Protein AF-D9QIA4-F1 (afdb_monomer_lite)

Structure (mmCIF, N/CA/C/O backbone):
data_AF-D9QIA4-F1
#
_entry.id   AF-D9QIA4-F1
#
loop_
_atom_site.group_PDB
_atom_site.id
_atom_site.type_symbol
_atom_site.label_atom_id
_atom_site.label_alt_id
_atom_site.label_comp_id
_atom_site.label_asym_id
_atom_site.label_entity_id
_atom_site.label_seq_id
_atom_site.pdbx_PDB_ins_code
_atom_site.Cartn_x
_atom_site.Cartn_y
_atom_site.Cartn_z
_atom_site.occupancy
_atom_site.B_iso_or_equiv
_atom_site.auth_seq_id
_atom_site.auth_comp_id
_atom_site.auth_asym_id
_atom_site.auth_atom_id
_atom_site.pdbx_PDB_model_num
ATOM 1 N N . MET A 1 1 ? -8.760 -10.800 -34.277 1.00 39.00 1 MET A N 1
ATOM 2 C CA . MET A 1 1 ? -7.713 -11.006 -33.256 1.00 39.00 1 MET A CA 1
ATOM 3 C C . MET A 1 1 ? -8.148 -10.239 -32.026 1.00 39.00 1 MET A C 1
ATOM 5 O O . MET A 1 1 ? -8.067 -9.021 -32.019 1.00 39.00 1 MET A O 1
ATOM 9 N N . THR A 1 2 ? -8.770 -10.916 -31.068 1.00 40.28 2 THR A N 1
ATOM 10 C CA . THR A 1 2 ? -9.233 -10.302 -29.821 1.00 40.28 2 THR A CA 1
ATOM 11 C C . THR A 1 2 ? -8.022 -10.112 -28.917 1.00 40.28 2 THR A C 1
ATOM 13 O O . THR A 1 2 ? -7.547 -11.064 -28.305 1.00 40.28 2 THR A O 1
ATOM 16 N N . ASP A 1 3 ? -7.496 -8.889 -28.891 1.00 40.69 3 ASP A N 1
ATOM 17 C CA . ASP A 1 3 ? -6.511 -8.436 -27.912 1.00 40.69 3 ASP A CA 1
ATOM 18 C C . ASP A 1 3 ? -7.208 -8.437 -26.542 1.00 40.69 3 ASP A C 1
ATOM 20 O O . ASP A 1 3 ? -7.926 -7.505 -26.180 1.00 40.69 3 ASP A O 1
ATOM 24 N N . GLN A 1 4 ? -7.148 -9.567 -25.832 1.00 43.12 4 GLN A N 1
ATOM 25 C CA . GLN A 1 4 ? -7.616 -9.625 -24.453 1.00 43.12 4 GLN A CA 1
ATOM 26 C C . GLN A 1 4 ? -6.678 -8.721 -23.648 1.00 43.12 4 GLN A C 1
ATOM 28 O O . GLN A 1 4 ? -5.481 -9.022 -23.599 1.00 43.12 4 GLN A O 1
ATOM 33 N N . PRO A 1 5 ? -7.167 -7.642 -23.007 1.00 50.03 5 PRO A N 1
ATOM 34 C CA . PRO A 1 5 ? -6.310 -6.840 -22.157 1.00 50.03 5 PRO A CA 1
ATOM 35 C C . PRO A 1 5 ? -5.816 -7.765 -21.052 1.00 50.03 5 PRO A C 1
ATOM 37 O O . PRO A 1 5 ? -6.596 -8.242 -20.226 1.00 50.03 5 PRO A O 1
ATOM 40 N N . THR A 1 6 ? -4.521 -8.067 -21.066 1.00 51.16 6 THR A N 1
ATOM 41 C CA . THR A 1 6 ? -3.864 -8.775 -19.973 1.00 51.16 6 THR A CA 1
ATOM 42 C C . THR A 1 6 ? -4.061 -7.912 -18.736 1.00 51.16 6 THR A C 1
ATOM 44 O O . THR A 1 6 ? -3.428 -6.869 -18.567 1.00 51.16 6 THR A O 1
ATOM 47 N N . LEU A 1 7 ? -5.039 -8.285 -17.907 1.00 60.22 7 LEU A N 1
ATOM 48 C CA . LEU A 1 7 ? -5.359 -7.567 -16.684 1.00 60.22 7 LEU A CA 1
ATOM 49 C C . LEU A 1 7 ? -4.132 -7.660 -15.784 1.00 60.22 7 LEU A C 1
ATOM 51 O O . LEU A 1 7 ? -3.888 -8.678 -15.140 1.00 60.22 7 LEU A O 1
ATOM 55 N N . LYS A 1 8 ? -3.326 -6.597 -15.788 1.00 71.69 8 LYS A N 1
ATOM 56 C CA . LYS A 1 8 ? -2.130 -6.498 -14.959 1.00 71.69 8 LYS A CA 1
ATOM 57 C C . LYS A 1 8 ? -2.551 -6.609 -13.498 1.00 71.69 8 LYS A C 1
ATOM 59 O O . LYS A 1 8 ? -3.191 -5.698 -12.969 1.00 71.69 8 LYS A O 1
ATOM 64 N N . LEU A 1 9 ? -2.216 -7.735 -12.871 1.00 81.62 9 LEU A N 1
ATOM 65 C CA . LEU A 1 9 ? -2.563 -8.018 -11.483 1.00 81.62 9 LEU A CA 1
ATOM 66 C C . LEU A 1 9 ? -1.845 -7.023 -10.569 1.00 81.62 9 LEU A C 1
ATOM 68 O O . LEU A 1 9 ? -0.625 -6.860 -10.637 1.00 81.62 9 LEU A O 1
ATOM 72 N N . ARG A 1 10 ? -2.617 -6.346 -9.721 1.00 85.44 10 ARG A N 1
ATOM 73 C CA . ARG A 1 10 ? -2.124 -5.359 -8.754 1.00 85.44 10 ARG A CA 1
ATOM 74 C C . ARG A 1 10 ? -2.316 -5.870 -7.325 1.00 85.44 10 ARG A C 1
ATOM 76 O O . ARG A 1 10 ? -3.215 -6.682 -7.101 1.00 85.44 10 ARG A O 1
ATOM 83 N N . PRO A 1 11 ? -1.538 -5.356 -6.357 1.00 87.94 11 PRO A N 1
ATOM 84 C CA . PRO A 1 11 ? -1.771 -5.614 -4.942 1.00 87.94 11 PRO A CA 1
ATOM 85 C C . PRO A 1 11 ? -3.190 -5.232 -4.523 1.00 87.94 11 PRO A C 1
ATOM 87 O O . PRO A 1 11 ? -3.730 -4.220 -4.980 1.00 87.94 11 PRO A O 1
ATOM 90 N N . LYS A 1 12 ? -3.767 -6.000 -3.594 1.00 90.69 12 LYS A N 1
ATOM 91 C CA . LYS A 1 12 ? -5.130 -5.779 -3.081 1.00 90.69 12 LYS A CA 1
ATOM 92 C C . LYS A 1 12 ? -5.326 -4.370 -2.513 1.00 90.69 12 LYS A C 1
ATOM 94 O O . LYS A 1 12 ? -6.390 -3.783 -2.699 1.00 90.69 12 LYS A O 1
ATOM 99 N N . LEU A 1 13 ? -4.269 -3.785 -1.936 1.00 9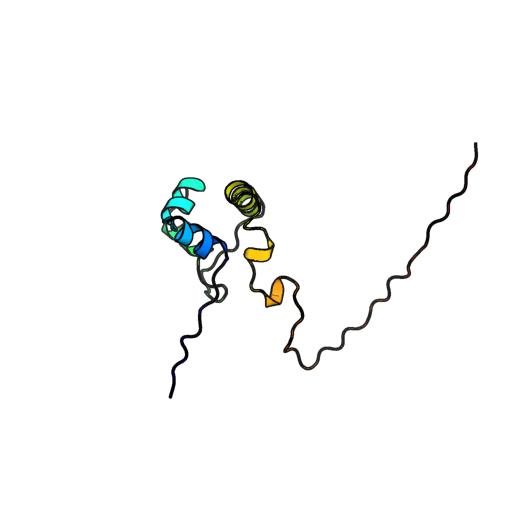3.38 13 LEU A N 1
ATOM 100 C CA . LEU A 1 13 ? -4.259 -2.403 -1.447 1.00 93.38 13 LEU A CA 1
ATOM 101 C C . LEU A 1 13 ? -4.660 -1.377 -2.507 1.00 93.38 13 LEU A C 1
ATOM 103 O O . LEU A 1 13 ? -5.386 -0.440 -2.194 1.00 93.38 13 LEU A O 1
ATOM 107 N N . HIS A 1 14 ? -4.259 -1.565 -3.766 1.00 92.69 14 HIS A N 1
ATOM 108 C CA . HIS A 1 14 ? -4.647 -0.648 -4.837 1.00 92.69 14 HIS A CA 1
ATOM 109 C C . HIS A 1 14 ? -6.172 -0.598 -5.008 1.00 92.69 14 HIS A C 1
ATOM 111 O O . HIS A 1 14 ? -6.744 0.480 -5.149 1.00 92.69 14 HIS A O 1
ATOM 117 N N . ARG A 1 15 ? -6.831 -1.761 -4.979 1.00 90.81 15 ARG A N 1
ATOM 118 C CA . ARG A 1 15 ? -8.291 -1.849 -5.083 1.00 90.81 15 ARG A CA 1
ATOM 119 C C . ARG A 1 15 ? -8.973 -1.319 -3.824 1.00 90.81 15 ARG A C 1
ATOM 121 O O . ARG A 1 15 ? -9.881 -0.511 -3.940 1.00 90.81 15 ARG A O 1
ATOM 128 N N . TRP A 1 16 ? -8.490 -1.704 -2.644 1.00 94.06 16 TRP A N 1
ATOM 129 C CA . TRP A 1 16 ? -9.047 -1.254 -1.364 1.00 94.06 16 TRP A CA 1
ATOM 130 C C . TRP A 1 16 ? -9.051 0.275 -1.220 1.00 94.06 16 TRP A C 1
ATOM 132 O O . TRP A 1 16 ? -10.016 0.837 -0.701 1.00 94.06 16 TRP A O 1
ATOM 142 N N . LEU A 1 17 ? -8.002 0.944 -1.718 1.00 94.69 17 LEU A N 1
ATOM 143 C CA . LEU A 1 17 ? -7.938 2.404 -1.799 1.00 94.69 17 LEU A CA 1
ATOM 144 C C . LEU A 1 17 ? -8.983 2.954 -2.779 1.00 94.69 17 LEU A C 1
ATOM 146 O O . LEU A 1 17 ? -9.751 3.840 -2.412 1.00 94.69 17 LEU A O 1
ATOM 150 N N . ALA A 1 18 ? -9.040 2.409 -3.997 1.00 92.44 18 ALA A N 1
ATOM 151 C CA . ALA A 1 18 ? -9.966 2.8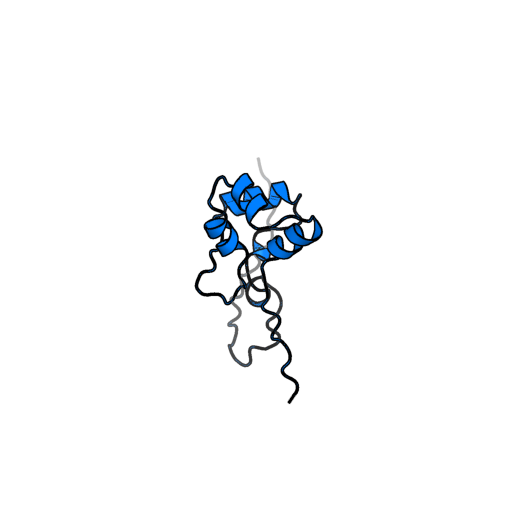67 -5.033 1.00 92.44 18 ALA A CA 1
ATOM 152 C C . ALA A 1 18 ? -11.439 2.744 -4.606 1.00 92.44 18 ALA A C 1
ATOM 154 O O . ALA A 1 18 ? -12.205 3.687 -4.796 1.00 92.44 18 ALA A O 1
ATOM 155 N N . ASP A 1 19 ? -11.808 1.639 -3.952 1.00 93.81 19 ASP A N 1
ATOM 156 C CA . ASP A 1 19 ? -13.164 1.385 -3.440 1.00 93.81 19 ASP A CA 1
ATOM 157 C C . ASP A 1 19 ? -13.602 2.428 -2.385 1.00 93.81 19 ASP A C 1
ATOM 159 O O . ASP A 1 19 ? -14.790 2.597 -2.124 1.00 93.81 19 ASP A O 1
ATOM 163 N N . ARG A 1 20 ? -12.647 3.161 -1.796 1.00 93.88 20 ARG A N 1
ATOM 164 C CA . ARG A 1 20 ? -12.867 4.217 -0.792 1.00 93.88 20 ARG A CA 1
ATOM 165 C C . ARG A 1 20 ? -12.632 5.630 -1.337 1.00 93.88 20 ARG A C 1
ATOM 167 O O . ARG A 1 20 ? -12.568 6.578 -0.562 1.00 93.88 20 ARG A O 1
ATOM 174 N N . GLY A 1 21 ? -12.461 5.784 -2.652 1.00 94.38 21 GLY A N 1
ATOM 175 C CA . GLY A 1 21 ? -12.123 7.071 -3.273 1.00 94.38 21 GLY A CA 1
ATOM 176 C C . GLY A 1 21 ? -10.719 7.577 -2.916 1.00 94.38 21 GLY A C 1
ATOM 177 O O . GLY A 1 21 ? -10.419 8.756 -3.089 1.00 94.38 21 GLY A O 1
ATOM 178 N N . LEU A 1 22 ? -9.856 6.694 -2.409 1.00 94.31 22 LEU A N 1
ATOM 179 C CA . LEU A 1 22 ? -8.472 6.982 -2.057 1.00 94.31 22 LEU A CA 1
ATOM 180 C C . LEU A 1 22 ? -7.531 6.568 -3.196 1.00 94.31 22 LEU A C 1
ATOM 182 O O . LEU A 1 22 ? -7.877 5.817 -4.106 1.00 94.31 22 LEU A O 1
ATOM 186 N N . GLY A 1 23 ? -6.287 7.034 -3.123 1.00 92.31 23 GLY A N 1
ATOM 187 C CA . GLY A 1 23 ? -5.249 6.671 -4.084 1.00 92.31 23 GLY A CA 1
ATOM 188 C C . GLY A 1 23 ? -3.850 6.775 -3.494 1.00 92.31 23 GLY A C 1
ATOM 189 O O . GLY A 1 23 ? -3.675 6.883 -2.280 1.00 92.31 23 GLY A O 1
ATOM 190 N N . ALA A 1 24 ? -2.838 6.798 -4.363 1.00 93.38 24 ALA A N 1
ATOM 191 C CA . ALA A 1 24 ? -1.434 6.887 -3.953 1.00 93.38 24 ALA A CA 1
ATOM 192 C C . ALA A 1 24 ? -1.136 8.101 -3.055 1.00 93.38 24 ALA A C 1
ATOM 194 O O . ALA A 1 24 ? -0.237 8.037 -2.225 1.00 93.38 24 ALA A O 1
ATOM 195 N N . ARG A 1 25 ? -1.906 9.190 -3.187 1.00 94.31 25 ARG A N 1
ATOM 196 C CA . ARG A 1 25 ? -1.792 10.370 -2.324 1.00 94.31 25 ARG A CA 1
ATOM 197 C C . ARG A 1 25 ? -2.146 10.072 -0.864 1.00 94.31 25 ARG A C 1
ATOM 199 O O . ARG A 1 25 ? -1.393 10.466 0.012 1.00 94.31 25 ARG A O 1
ATOM 206 N N . ALA A 1 26 ? -3.224 9.334 -0.611 1.00 95.00 26 ALA A N 1
ATOM 207 C CA . ALA A 1 26 ? -3.618 8.968 0.751 1.00 95.00 26 ALA A CA 1
ATOM 208 C C . ALA A 1 26 ? -2.571 8.056 1.409 1.00 95.00 26 ALA A C 1
ATOM 210 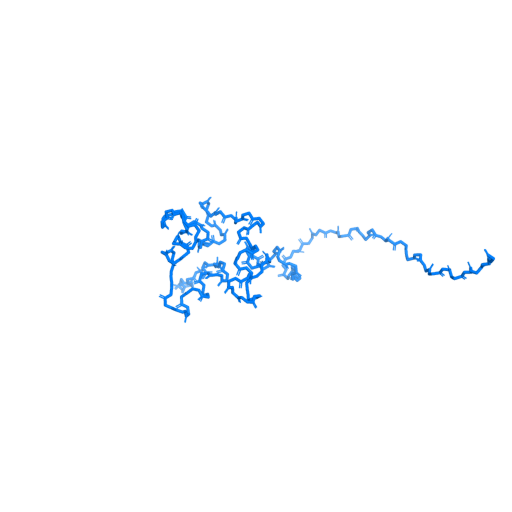O O . ALA A 1 26 ? -2.233 8.220 2.578 1.00 95.00 26 ALA A O 1
ATOM 211 N N . LEU A 1 27 ? -2.001 7.128 0.632 1.00 94.38 27 LEU A N 1
ATOM 212 C CA . LEU A 1 27 ? -0.898 6.284 1.091 1.00 94.38 27 LEU A CA 1
ATOM 213 C C . LEU A 1 27 ? 0.372 7.106 1.377 1.00 94.38 27 LEU A C 1
ATOM 215 O O . LEU A 1 27 ? 1.055 6.868 2.368 1.00 94.38 27 LEU A O 1
ATOM 219 N N . ALA A 1 28 ? 0.672 8.090 0.526 1.00 96.31 28 ALA A N 1
ATOM 220 C CA . ALA A 1 28 ? 1.796 9.004 0.706 1.00 96.31 28 ALA A CA 1
ATOM 221 C C . ALA A 1 28 ? 1.664 9.855 1.973 1.00 96.31 28 ALA A C 1
ATOM 223 O O . ALA A 1 28 ? 2.626 9.961 2.726 1.00 96.31 28 ALA A O 1
ATOM 224 N N . GLU A 1 29 ? 0.477 10.406 2.225 1.00 96.12 29 GLU A N 1
ATOM 225 C CA . GLU A 1 29 ? 0.166 11.164 3.439 1.00 96.12 29 GLU A CA 1
ATOM 226 C C . GLU A 1 29 ? 0.310 10.279 4.685 1.00 96.12 29 GLU A C 1
ATOM 228 O O . GLU A 1 29 ? 0.986 10.668 5.635 1.00 96.12 29 GLU A O 1
ATOM 233 N N . ARG A 1 30 ? -0.220 9.048 4.652 1.00 94.31 30 ARG A N 1
ATOM 234 C CA . ARG A 1 30 ? -0.117 8.099 5.771 1.00 94.31 30 ARG A CA 1
ATOM 235 C C . ARG A 1 30 ? 1.327 7.745 6.126 1.00 94.31 30 ARG A C 1
ATOM 237 O O . ARG A 1 30 ? 1.678 7.701 7.299 1.00 94.31 30 ARG A O 1
ATOM 244 N N . TRP A 1 31 ? 2.160 7.483 5.124 1.00 95.00 31 TRP A N 1
ATOM 245 C CA . TRP A 1 31 ? 3.553 7.081 5.335 1.00 95.00 31 TRP A CA 1
ATOM 246 C C . TRP A 1 31 ? 4.534 8.255 5.338 1.00 95.00 31 TRP A C 1
ATOM 248 O O . TRP A 1 31 ? 5.736 8.035 5.461 1.00 95.00 31 TRP A O 1
ATOM 258 N N . SER A 1 32 ? 4.044 9.493 5.210 1.00 96.12 32 SER A N 1
ATOM 259 C CA . SER A 1 32 ? 4.873 10.700 5.097 1.00 96.12 32 SER A CA 1
ATOM 260 C C . SER A 1 32 ? 5.957 10.582 4.011 1.00 96.12 32 SER A C 1
ATOM 262 O O . SER A 1 32 ? 7.104 10.983 4.196 1.00 96.12 32 SER A O 1
ATOM 264 N N . ILE A 1 33 ? 5.589 10.015 2.857 1.00 95.62 33 ILE A N 1
ATOM 265 C CA . ILE A 1 33 ? 6.464 9.849 1.687 1.00 95.62 33 ILE A CA 1
ATOM 266 C C . ILE A 1 33 ? 5.935 10.632 0.486 1.00 95.62 33 ILE A C 1
ATOM 268 O O . ILE A 1 33 ? 4.837 11.180 0.497 1.00 95.62 33 ILE A O 1
ATOM 272 N N . THR A 1 34 ? 6.698 10.665 -0.607 1.00 95.88 34 THR A N 1
ATOM 273 C CA . THR A 1 34 ? 6.230 11.305 -1.841 1.00 95.88 34 THR A CA 1
ATOM 274 C C . THR A 1 34 ? 5.126 10.479 -2.523 1.00 95.88 34 THR A C 1
ATOM 276 O O . THR A 1 34 ? 5.189 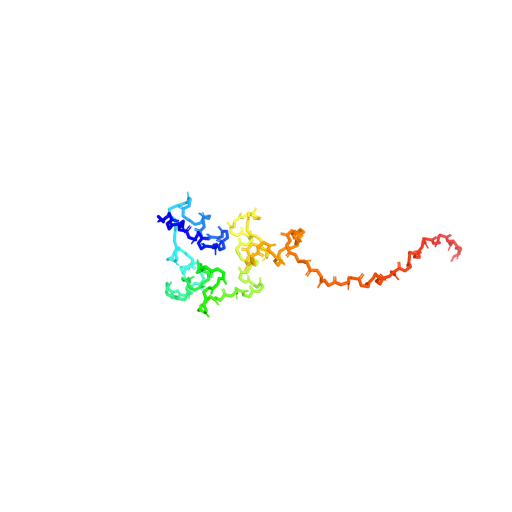9.244 -2.519 1.00 95.88 34 THR A O 1
ATOM 279 N N . PRO A 1 35 ? 4.159 11.117 -3.217 1.00 92.88 35 PRO A N 1
ATOM 280 C CA . PRO A 1 35 ? 3.142 10.412 -4.010 1.00 92.88 35 PRO A CA 1
ATOM 281 C C . PRO A 1 35 ? 3.733 9.463 -5.058 1.00 92.88 35 PRO A C 1
ATOM 283 O O . PRO A 1 35 ? 3.186 8.392 -5.335 1.00 92.88 35 PRO A O 1
ATOM 286 N N . GLN A 1 36 ? 4.882 9.832 -5.628 1.00 93.94 36 GLN A N 1
ATOM 287 C CA . GLN A 1 36 ? 5.594 8.998 -6.589 1.00 93.94 36 GLN A CA 1
ATOM 288 C C . GLN A 1 36 ? 6.209 7.759 -5.923 1.00 93.94 36 GLN A C 1
ATOM 290 O O . GLN A 1 36 ? 6.175 6.679 -6.511 1.00 93.94 36 GLN A O 1
ATOM 295 N N . GLY A 1 37 ? 6.731 7.893 -4.699 1.00 94.19 37 GLY A N 1
ATOM 296 C CA . GLY A 1 37 ? 7.188 6.769 -3.883 1.00 94.19 37 GLY A CA 1
ATOM 297 C C . GLY A 1 37 ? 6.036 5.835 -3.518 1.00 94.19 37 GLY A C 1
ATOM 298 O O . GLY A 1 37 ? 6.118 4.639 -3.778 1.00 94.19 37 GLY A O 1
ATOM 299 N N . ALA A 1 38 ? 4.924 6.392 -3.028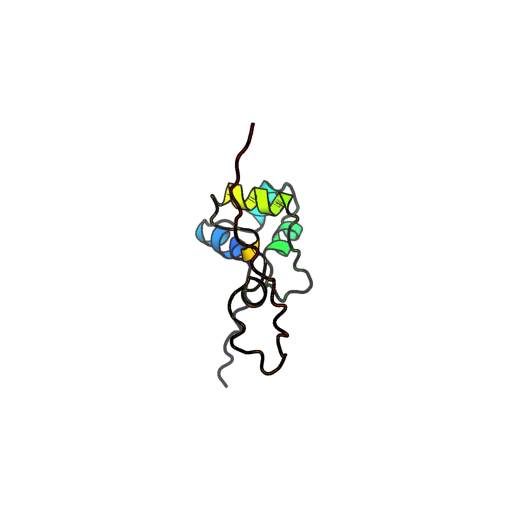 1.00 94.69 38 ALA A N 1
ATOM 300 C CA . ALA A 1 38 ? 3.715 5.638 -2.696 1.00 94.69 38 ALA A CA 1
ATOM 301 C C . ALA A 1 38 ? 3.165 4.850 -3.896 1.00 94.69 38 ALA A C 1
ATOM 303 O O . ALA A 1 38 ? 2.782 3.687 -3.772 1.00 94.69 38 ALA A O 1
ATOM 304 N N . SER A 1 39 ? 3.198 5.450 -5.089 1.00 94.31 39 SER A N 1
ATOM 305 C CA . SER A 1 39 ? 2.733 4.802 -6.318 1.00 94.31 39 SER A CA 1
ATOM 306 C C . SER A 1 39 ? 3.502 3.519 -6.636 1.00 94.31 39 SER A C 1
ATOM 308 O O . SER A 1 39 ? 2.902 2.584 -7.159 1.00 94.31 39 SER A O 1
ATOM 310 N N . ARG A 1 40 ? 4.797 3.426 -6.290 1.00 95.25 40 ARG A N 1
ATOM 311 C CA . ARG A 1 40 ? 5.623 2.234 -6.567 1.00 95.25 40 ARG A CA 1
ATOM 312 C C . ARG A 1 40 ? 5.137 0.984 -5.835 1.00 95.25 40 ARG A C 1
ATOM 314 O O . ARG A 1 40 ? 5.301 -0.112 -6.362 1.00 95.25 40 ARG A O 1
ATOM 321 N N . TYR A 1 41 ? 4.500 1.138 -4.678 1.00 93.12 41 TYR A N 1
ATOM 322 C CA . TYR A 1 41 ? 3.912 0.025 -3.925 1.00 93.12 41 TYR A CA 1
ATOM 323 C C . TYR A 1 41 ? 2.616 -0.502 -4.553 1.00 93.12 41 TYR A C 1
ATOM 325 O O . TYR A 1 41 ? 2.246 -1.653 -4.344 1.00 93.12 41 TYR A O 1
ATOM 333 N N . LEU A 1 42 ? 1.936 0.333 -5.342 1.00 93.62 42 LEU A N 1
ATOM 334 C CA . LEU A 1 42 ? 0.637 0.040 -5.952 1.00 93.62 42 LEU A CA 1
ATOM 335 C C . LEU A 1 42 ? 0.740 -0.409 -7.420 1.00 93.62 42 LEU A C 1
ATOM 337 O O . LEU A 1 42 ? -0.280 -0.674 -8.063 1.00 93.62 42 LEU A O 1
ATOM 341 N N . LEU A 1 43 ? 1.959 -0.468 -7.963 1.00 93.12 43 LEU A N 1
ATOM 342 C CA . LEU A 1 43 ? 2.215 -0.937 -9.322 1.00 93.12 43 LEU A CA 1
ATOM 343 C C . LEU A 1 43 ? 1.856 -2.427 -9.477 1.00 93.12 43 LEU A C 1
ATOM 345 O O . LEU A 1 43 ? 1.861 -3.168 -8.489 1.00 93.12 43 LEU A O 1
ATOM 349 N N . PRO A 1 44 ? 1.571 -2.881 -10.713 1.00 90.94 44 PRO A N 1
ATOM 350 C CA . PRO A 1 44 ? 1.389 -4.298 -11.012 1.00 90.94 44 PRO A CA 1
ATOM 351 C C . PRO A 1 44 ? 2.544 -5.179 -10.537 1.00 90.94 44 PRO A C 1
ATOM 353 O O . PRO A 1 44 ? 3.690 -4.726 -10.515 1.00 90.94 44 PRO A O 1
ATOM 356 N N . PHE A 1 45 ? 2.251 -6.436 -10.193 1.00 88.44 45 PHE A N 1
ATOM 357 C CA . PHE A 1 45 ? 3.243 -7.378 -9.659 1.00 88.44 45 PHE A CA 1
ATOM 358 C C . PHE A 1 45 ? 4.443 -7.602 -10.591 1.00 88.44 45 PHE A C 1
ATOM 360 O O . PHE A 1 45 ? 5.551 -7.791 -10.101 1.00 88.44 45 PHE A O 1
ATOM 367 N N . ASP A 1 46 ? 4.233 -7.532 -11.905 1.00 85.50 46 ASP A N 1
ATOM 368 C CA . ASP A 1 46 ? 5.239 -7.689 -12.961 1.00 85.50 46 ASP A CA 1
ATOM 369 C C . ASP A 1 46 ? 6.051 -6.412 -13.245 1.00 85.50 46 ASP A C 1
ATOM 371 O O . ASP A 1 46 ? 6.993 -6.428 -14.037 1.00 85.50 46 ASP A O 1
ATOM 375 N N . HIS A 1 47 ? 5.707 -5.280 -12.626 1.00 89.00 47 HIS A N 1
ATOM 376 C CA . HIS A 1 47 ? 6.339 -4.011 -12.955 1.00 89.00 47 HIS A CA 1
ATOM 377 C C . HIS A 1 47 ? 7.744 -3.897 -12.324 1.00 89.00 47 HIS A C 1
ATOM 379 O O . HIS A 1 47 ? 7.867 -3.947 -11.100 1.00 89.00 47 HIS A O 1
ATOM 385 N N . PRO A 1 48 ? 8.809 -3.595 -13.095 1.00 89.12 48 PRO A N 1
ATOM 386 C CA . PRO A 1 48 ? 10.196 -3.628 -12.603 1.00 89.12 48 PRO A CA 1
ATOM 387 C C . PRO A 1 48 ? 10.505 -2.582 -11.522 1.00 89.12 48 PRO A C 1
ATOM 389 O O . PRO A 1 48 ? 11.423 -2.741 -10.730 1.00 89.12 48 PRO A O 1
ATOM 392 N N . LYS A 1 49 ? 9.739 -1.486 -11.486 1.00 92.44 49 LYS A N 1
ATOM 393 C CA . LYS A 1 49 ? 9.854 -0.433 -10.456 1.00 92.44 49 LYS A CA 1
ATOM 394 C C . LYS A 1 49 ? 8.975 -0.671 -9.224 1.00 92.44 49 LYS A C 1
ATOM 396 O O . LYS A 1 49 ? 8.855 0.237 -8.399 1.00 92.44 49 LYS A O 1
ATOM 401 N N . ARG A 1 50 ? 8.289 -1.815 -9.143 1.00 91.94 50 ARG A N 1
ATOM 402 C CA . ARG A 1 50 ? 7.461 -2.147 -7.988 1.00 91.94 50 ARG A CA 1
ATOM 403 C C . ARG A 1 50 ? 8.353 -2.406 -6.781 1.00 91.94 50 ARG A C 1
ATOM 405 O O . ARG A 1 50 ? 9.390 -3.049 -6.895 1.00 91.94 50 ARG A O 1
ATOM 412 N N . ILE A 1 51 ? 7.915 -1.918 -5.628 1.00 92.50 51 ILE A N 1
ATOM 413 C CA . ILE A 1 51 ? 8.583 -2.145 -4.347 1.00 92.50 51 ILE A CA 1
ATOM 414 C C . ILE A 1 51 ? 7.625 -2.922 -3.447 1.00 92.50 51 ILE A C 1
ATOM 416 O O . ILE A 1 51 ? 6.430 -2.623 -3.401 1.00 92.50 51 ILE A O 1
ATOM 420 N N . VAL A 1 52 ? 8.150 -3.928 -2.751 1.00 90.81 52 VAL A N 1
ATOM 421 C CA . VAL A 1 52 ? 7.438 -4.613 -1.668 1.00 90.81 52 VAL A CA 1
ATOM 422 C C . VAL A 1 52 ? 7.738 -3.844 -0.375 1.00 90.81 52 VAL A C 1
ATOM 424 O O . VAL A 1 52 ? 8.906 -3.547 -0.119 1.00 90.81 52 VAL A O 1
ATOM 427 N N . PRO A 1 53 ? 6.719 -3.454 0.406 1.00 92.62 53 PRO A N 1
ATOM 428 C CA . PRO A 1 53 ? 6.930 -2.760 1.674 1.00 92.62 53 PRO A CA 1
ATOM 429 C C . PRO A 1 53 ? 7.690 -3.626 2.684 1.00 92.62 53 PRO A C 1
ATOM 431 O O . PRO A 1 53 ? 7.638 -4.852 2.635 1.00 92.62 53 PRO A O 1
ATOM 434 N N . SER A 1 54 ? 8.372 -2.973 3.626 1.00 94.50 54 SER A N 1
ATOM 435 C CA . SER A 1 54 ? 8.963 -3.650 4.783 1.00 94.50 54 SER A CA 1
ATOM 436 C C . SER A 1 54 ? 7.881 -4.195 5.721 1.00 94.50 54 SER A C 1
ATOM 438 O O . SER A 1 54 ? 6.737 -3.739 5.692 1.00 94.50 54 SER A O 1
ATOM 440 N N . GLU A 1 55 ? 8.248 -5.121 6.610 1.00 92.19 55 GLU A N 1
ATOM 441 C CA . GLU A 1 55 ? 7.315 -5.710 7.584 1.00 92.19 55 GLU A CA 1
ATOM 442 C C . GLU A 1 55 ? 6.602 -4.659 8.446 1.00 92.19 55 GLU A C 1
ATOM 444 O O . GLU A 1 55 ? 5.406 -4.779 8.695 1.00 92.19 55 GLU A O 1
ATOM 449 N N . ALA A 1 56 ? 7.295 -3.583 8.833 1.00 94.12 56 ALA A N 1
ATOM 450 C CA . ALA A 1 56 ? 6.698 -2.488 9.598 1.00 94.12 56 ALA A CA 1
ATOM 451 C C . ALA A 1 56 ? 5.556 -1.791 8.834 1.00 94.12 56 ALA A C 1
ATOM 453 O O . ALA A 1 56 ? 4.497 -1.522 9.399 1.00 94.12 56 ALA A O 1
ATOM 454 N N . LEU A 1 57 ? 5.743 -1.540 7.534 1.00 94.44 57 LEU A N 1
ATOM 455 C CA . LEU A 1 57 ? 4.722 -0.933 6.675 1.00 94.44 57 LEU A CA 1
ATOM 456 C C . LEU A 1 57 ? 3.579 -1.909 6.366 1.00 94.44 57 LEU A C 1
ATOM 458 O O . LEU A 1 57 ? 2.429 -1.493 6.233 1.00 94.44 57 LEU A O 1
ATOM 462 N N . ILE A 1 58 ? 3.877 -3.209 6.282 1.00 93.94 58 ILE A N 1
ATOM 463 C CA . ILE A 1 58 ? 2.854 -4.255 6.173 1.00 93.94 58 ILE A CA 1
ATOM 464 C C . ILE A 1 58 ? 1.998 -4.284 7.443 1.00 93.94 58 ILE A C 1
ATOM 466 O O . ILE A 1 58 ? 0.776 -4.318 7.334 1.00 93.94 58 ILE A O 1
ATOM 470 N N . GLY A 1 59 ? 2.611 -4.218 8.628 1.00 94.25 59 GLY A N 1
ATOM 471 C CA . GLY A 1 59 ? 1.899 -4.143 9.905 1.00 94.25 59 GLY A CA 1
ATOM 472 C C . GLY A 1 59 ? 1.025 -2.892 10.022 1.00 94.25 59 GLY A C 1
ATOM 473 O O . GLY A 1 59 ? -0.123 -2.979 10.456 1.00 94.25 59 GLY A O 1
ATOM 474 N N . ASP A 1 60 ? 1.520 -1.738 9.568 1.00 95.75 60 ASP A N 1
ATOM 475 C CA . ASP A 1 60 ? 0.722 -0.508 9.497 1.00 95.75 60 ASP A CA 1
ATOM 476 C C . ASP A 1 60 ? -0.510 -0.670 8.591 1.00 95.75 60 ASP A C 1
ATOM 478 O O . ASP A 1 60 ? -1.616 -0.310 8.993 1.00 95.75 60 ASP A O 1
ATOM 482 N N . VAL A 1 61 ? -0.352 -1.261 7.401 1.00 95.00 61 VAL A N 1
ATOM 483 C CA . VAL A 1 61 ? -1.470 -1.510 6.475 1.00 95.00 61 VAL A CA 1
ATOM 484 C C . VAL A 1 61 ? -2.442 -2.543 7.026 1.00 95.00 61 VAL A C 1
ATOM 486 O O . VAL A 1 61 ? -3.650 -2.351 6.905 1.00 95.00 61 VAL A O 1
ATOM 489 N N . LEU A 1 62 ? -1.951 -3.602 7.667 1.00 95.00 62 LEU A N 1
ATOM 490 C CA . LEU A 1 62 ? -2.796 -4.595 8.324 1.00 95.00 62 LEU A CA 1
ATOM 491 C C . LEU A 1 62 ? -3.703 -3.922 9.363 1.00 95.00 62 LEU A C 1
ATOM 493 O O . LEU A 1 62 ? -4.911 -4.141 9.357 1.00 95.00 62 LEU A O 1
ATOM 497 N N . ASN A 1 63 ? -3.144 -3.032 10.188 1.00 95.56 63 ASN A N 1
ATOM 498 C CA . ASN A 1 63 ? -3.912 -2.262 11.166 1.00 95.56 63 ASN A CA 1
ATOM 499 C C . ASN A 1 63 ? -4.862 -1.257 10.501 1.00 95.56 63 ASN A C 1
ATOM 501 O O . ASN A 1 63 ? -6.025 -1.155 10.886 1.00 95.56 63 ASN A O 1
ATOM 505 N N . TRP A 1 64 ? -4.399 -0.527 9.482 1.00 94.38 64 TRP A N 1
ATOM 506 C CA . TRP A 1 64 ? -5.206 0.477 8.782 1.00 94.38 64 TRP A CA 1
ATOM 507 C C . TRP A 1 64 ? -6.433 -0.123 8.100 1.00 94.38 64 TRP A C 1
ATOM 509 O O . TRP A 1 64 ? -7.509 0.471 8.082 1.00 94.38 64 TRP A O 1
ATOM 519 N N . THR A 1 65 ? -6.251 -1.308 7.534 1.00 94.56 65 THR A N 1
ATOM 520 C CA . THR A 1 65 ? -7.266 -2.022 6.765 1.00 94.56 65 THR A CA 1
ATOM 521 C C . THR A 1 65 ? -8.061 -2.993 7.634 1.00 94.56 65 THR A C 1
ATOM 523 O O . THR A 1 65 ? -8.837 -3.774 7.098 1.00 94.56 65 THR A O 1
ATOM 526 N N . LEU A 1 66 ? -7.879 -2.963 8.963 1.00 93.62 66 LEU A N 1
ATOM 527 C CA . LEU A 1 66 ? -8.550 -3.849 9.922 1.00 93.62 66 LEU A CA 1
ATOM 528 C C . LEU A 1 66 ? -8.406 -5.341 9.570 1.00 93.62 66 LEU A C 1
ATOM 530 O O . LEU A 1 66 ? -9.334 -6.128 9.735 1.00 93.62 66 LEU A O 1
ATOM 534 N N . GLY A 1 67 ? -7.240 -5.733 9.057 1.00 92.94 67 GLY A N 1
ATOM 535 C CA . GLY A 1 67 ? -6.947 -7.107 8.663 1.00 92.94 67 GLY A CA 1
ATOM 536 C C . GLY A 1 67 ? -7.347 -7.476 7.233 1.00 92.94 67 GLY A C 1
ATOM 537 O O . GLY A 1 67 ? -7.049 -8.587 6.802 1.00 92.94 67 GLY A O 1
ATOM 538 N N . GLU A 1 68 ? -7.982 -6.581 6.466 1.00 91.19 68 GLU A N 1
ATOM 539 C CA . GLU A 1 68 ? -8.389 -6.888 5.087 1.00 91.19 68 GLU A CA 1
ATOM 540 C C . GLU A 1 68 ? -7.197 -7.130 4.149 1.00 91.19 68 GLU A C 1
ATOM 542 O O . GLU A 1 68 ? -7.342 -7.845 3.152 1.00 91.19 68 GLU A O 1
ATOM 547 N N . ILE A 1 69 ? -6.046 -6.509 4.426 1.00 93.31 69 ILE A N 1
ATOM 548 C CA . ILE A 1 69 ? -4.829 -6.618 3.616 1.00 93.31 69 ILE A CA 1
ATOM 549 C C . ILE A 1 69 ? -3.670 -7.048 4.507 1.00 93.31 69 ILE A C 1
ATOM 551 O O . ILE A 1 69 ? -3.203 -6.284 5.351 1.00 93.31 69 ILE A O 1
ATOM 555 N N . GLY A 1 70 ? -3.191 -8.270 4.283 1.00 90.06 70 GLY A N 1
ATOM 556 C CA . GLY A 1 70 ? -2.074 -8.870 5.005 1.00 90.06 70 GLY A CA 1
ATOM 557 C C . GLY A 1 70 ? -0.825 -9.050 4.146 1.00 90.06 70 GLY A C 1
ATOM 558 O O . GLY A 1 70 ? -0.760 -8.634 2.991 1.00 90.06 70 GLY A O 1
ATOM 559 N N . ALA A 1 71 ? 0.192 -9.706 4.713 1.00 90.81 71 ALA A N 1
ATOM 560 C CA . ALA A 1 71 ? 1.480 -9.925 4.050 1.00 90.81 71 ALA A CA 1
ATOM 561 C C . ALA A 1 71 ? 1.345 -10.653 2.695 1.00 90.81 71 ALA A C 1
ATOM 563 O O . ALA A 1 71 ? 1.989 -10.266 1.723 1.00 90.81 71 ALA A O 1
ATOM 564 N N . ALA A 1 72 ? 0.463 -11.654 2.605 1.00 88.50 72 ALA A N 1
ATOM 565 C CA . ALA A 1 72 ? 0.253 -12.442 1.388 1.00 88.50 72 ALA A CA 1
ATOM 566 C C . ALA A 1 72 ? -0.297 -11.614 0.208 1.00 88.50 72 ALA A C 1
ATOM 568 O O . ALA A 1 72 ? 0.024 -11.898 -0.943 1.00 88.50 72 ALA A O 1
ATOM 569 N N . ASP A 1 73 ? -1.060 -10.548 0.478 1.00 88.12 73 ASP A N 1
ATOM 570 C CA . ASP A 1 73 ? -1.671 -9.690 -0.549 1.00 88.12 73 ASP A CA 1
ATOM 571 C C . ASP A 1 73 ? -0.655 -8.798 -1.291 1.00 88.12 73 ASP A C 1
ATOM 573 O O . ASP A 1 73 ? -0.985 -8.144 -2.290 1.00 88.12 73 ASP A O 1
ATOM 577 N N . TRP A 1 74 ? 0.592 -8.767 -0.810 1.00 87.44 74 TRP A N 1
ATOM 578 C CA . TRP A 1 74 ? 1.720 -8.092 -1.450 1.00 87.44 74 TRP A CA 1
ATOM 579 C C . TRP A 1 74 ? 2.455 -8.971 -2.465 1.00 87.44 74 TRP A C 1
ATOM 581 O O . TRP A 1 74 ? 3.406 -8.498 -3.097 1.00 87.44 74 TRP A O 1
ATOM 591 N N . TYR A 1 75 ? 2.011 -10.206 -2.684 1.00 84.81 75 TYR A N 1
ATOM 592 C CA . TYR A 1 75 ? 2.611 -11.139 -3.631 1.00 84.81 75 TYR A CA 1
ATOM 593 C C . TYR A 1 75 ? 1.552 -11.676 -4.606 1.00 84.81 75 TYR A C 1
ATOM 595 O O . TYR A 1 75 ? 0.369 -11.741 -4.268 1.00 84.81 75 TYR A O 1
ATOM 603 N N . PRO A 1 76 ? 1.934 -12.045 -5.842 1.00 78.06 76 PRO A N 1
ATOM 604 C CA . PRO A 1 76 ? 1.013 -12.705 -6.758 1.00 78.06 76 PRO A CA 1
ATOM 605 C C . PRO A 1 76 ? 0.561 -14.060 -6.192 1.00 78.06 76 PRO A C 1
ATOM 607 O O . PRO A 1 76 ? 1.327 -14.746 -5.519 1.00 78.06 76 PRO A O 1
ATOM 610 N N . VAL A 1 77 ? -0.664 -14.480 -6.529 1.00 69.62 77 VAL A N 1
ATOM 611 C CA . VAL A 1 77 ? -1.312 -15.709 -6.015 1.00 69.62 77 VAL A CA 1
ATOM 612 C C . VAL A 1 77 ? -0.444 -16.968 -6.175 1.00 69.62 77 VAL A C 1
ATOM 614 O O . VAL A 1 77 ? -0.458 -17.834 -5.305 1.00 69.62 77 VAL A O 1
ATOM 617 N N . ALA A 1 78 ? 0.372 -17.040 -7.233 1.00 60.25 78 ALA A N 1
ATOM 618 C CA . ALA A 1 78 ? 1.304 -18.146 -7.479 1.00 60.25 78 ALA A CA 1
ATOM 619 C C . ALA A 1 78 ? 2.416 -18.288 -6.416 1.00 60.25 78 ALA A C 1
ATOM 621 O O . ALA A 1 78 ? 2.982 -19.365 -6.271 1.00 60.25 78 ALA A O 1
ATOM 622 N N . LEU A 1 79 ? 2.721 -17.219 -5.672 1.00 60.00 79 LEU A N 1
ATOM 623 C CA . LEU A 1 79 ? 3.689 -17.200 -4.569 1.00 60.00 79 LEU A CA 1
ATOM 624 C C . LEU A 1 79 ? 3.010 -17.140 -3.189 1.00 60.00 79 LEU A C 1
ATOM 626 O O . LEU A 1 79 ? 3.667 -17.365 -2.180 1.00 60.00 79 LEU A O 1
ATOM 630 N N . ALA A 1 80 ? 1.703 -16.859 -3.135 1.00 56.88 80 ALA A N 1
ATOM 631 C CA . ALA A 1 80 ? 0.932 -16.690 -1.901 1.00 56.88 80 ALA A CA 1
ATOM 632 C C . ALA A 1 80 ? 0.395 -18.011 -1.294 1.00 56.88 80 ALA A C 1
ATOM 634 O O . ALA A 1 80 ? -0.316 -17.968 -0.294 1.00 56.88 80 ALA A O 1
ATOM 635 N N . GL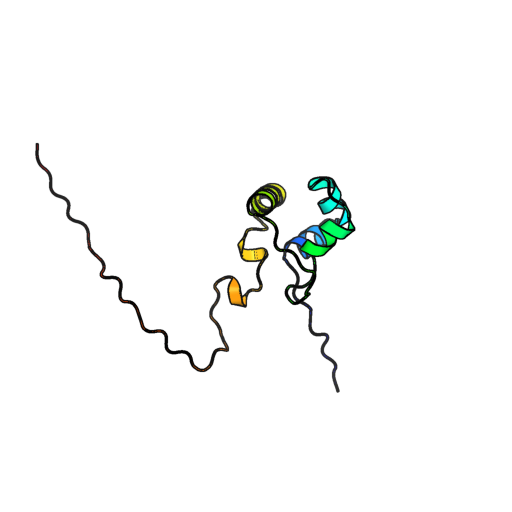Y A 1 81 ? 0.732 -19.178 -1.866 1.00 45.66 81 GLY A N 1
ATOM 636 C CA . GLY A 1 81 ? 0.429 -20.494 -1.275 1.00 45.66 81 GLY A CA 1
ATOM 637 C C . GLY A 1 81 ? -0.857 -21.200 -1.746 1.00 45.66 81 GLY A C 1
ATOM 638 O O . GLY A 1 81 ? -1.449 -21.941 -0.969 1.00 45.66 81 GLY A O 1
ATOM 639 N N . GLY A 1 82 ? -1.297 -21.019 -2.999 1.00 42.47 82 GLY A N 1
ATOM 640 C CA . GLY A 1 82 ? -2.376 -21.814 -3.628 1.00 42.47 82 GLY A CA 1
ATOM 641 C C . GLY A 1 82 ? -1.855 -22.688 -4.781 1.00 42.47 82 GLY A C 1
ATOM 642 O O . GLY A 1 82 ? -0.881 -22.291 -5.420 1.00 42.47 82 GLY A O 1
ATOM 643 N N . PRO A 1 83 ? -2.450 -23.872 -5.056 1.00 41.47 83 PRO A N 1
ATOM 644 C CA . PRO A 1 83 ? -1.809 -24.930 -5.833 1.00 41.47 83 PRO A CA 1
ATOM 645 C C . PRO A 1 83 ? -1.459 -24.442 -7.235 1.00 41.47 83 PRO A C 1
ATOM 647 O O . PRO A 1 83 ? -2.310 -23.915 -7.956 1.00 41.47 83 PRO A O 1
ATOM 650 N N . LEU A 1 84 ? -0.203 -24.658 -7.622 1.00 50.22 84 LEU A N 1
ATOM 651 C CA . LEU A 1 84 ? 0.295 -24.459 -8.976 1.00 50.22 84 LEU A CA 1
ATOM 652 C C . LEU A 1 84 ? -0.479 -25.368 -9.936 1.00 50.22 84 LEU A C 1
ATOM 654 O O . LEU A 1 84 ? -0.045 -26.467 -10.277 1.00 50.22 84 LEU A O 1
ATOM 658 N N . ARG A 1 85 ? -1.639 -24.914 -10.408 1.00 43.34 85 ARG A N 1
ATOM 659 C CA . ARG A 1 85 ? -2.322 -25.523 -11.545 1.00 43.34 85 ARG A CA 1
ATOM 660 C C . ARG A 1 85 ? -1.596 -25.060 -12.807 1.00 43.34 85 ARG A C 1
ATOM 662 O O . ARG A 1 85 ? -2.061 -24.162 -13.498 1.00 43.34 85 ARG A O 1
ATOM 669 N N . GLY A 1 86 ? -0.412 -25.626 -13.048 1.00 44.50 86 GLY A N 1
ATOM 670 C CA . GLY A 1 86 ? 0.370 -25.323 -14.249 1.00 44.50 86 GLY A CA 1
ATOM 671 C C . GLY A 1 86 ? 1.847 -25.720 -14.272 1.00 44.50 86 GLY A C 1
ATOM 672 O O . GLY A 1 86 ? 2.470 -25.527 -15.310 1.00 44.50 86 GLY A O 1
ATOM 673 N N . SER A 1 87 ? 2.426 -26.279 -13.206 1.00 41.78 87 SER A N 1
ATOM 674 C CA . SER A 1 87 ? 3.836 -26.700 -13.234 1.00 41.78 87 SER A CA 1
ATOM 675 C C . SER A 1 87 ? 3.956 -28.173 -13.603 1.00 41.78 87 SER A C 1
ATOM 677 O O . SER A 1 87 ? 4.051 -29.047 -12.744 1.00 41.78 87 SER A O 1
ATOM 679 N N . THR A 1 88 ? 3.935 -28.456 -14.901 1.00 49.59 88 THR A N 1
ATOM 680 C CA . THR A 1 88 ? 4.440 -29.719 -15.439 1.00 49.59 88 THR A CA 1
ATOM 681 C C . THR A 1 88 ? 5.897 -29.877 -15.001 1.00 49.59 88 THR A C 1
ATOM 683 O O . THR A 1 88 ? 6.748 -29.093 -15.405 1.00 49.59 88 THR A O 1
ATOM 686 N N . GLY A 1 89 ? 6.170 -30.888 -14.176 1.00 44.19 89 GLY A N 1
ATOM 687 C CA . GLY A 1 89 ? 7.510 -31.432 -13.966 1.00 44.19 89 GLY A CA 1
ATOM 688 C C . GLY A 1 89 ? 8.423 -30.646 -13.027 1.00 44.19 89 GLY A C 1
ATOM 689 O O . GLY A 1 89 ? 9.373 -30.025 -13.477 1.00 44.19 89 GLY A O 1
ATOM 690 N N . TYR A 1 90 ? 8.225 -30.774 -11.718 1.00 43.41 90 TYR A N 1
ATOM 691 C CA . TYR A 1 90 ? 9.359 -30.894 -10.798 1.00 43.41 90 TYR A CA 1
ATOM 692 C C . TYR A 1 90 ? 8.949 -31.847 -9.677 1.00 43.41 90 TYR A C 1
ATOM 694 O O . TYR A 1 90 ? 7.967 -31.609 -8.975 1.00 43.41 90 TYR A O 1
ATOM 702 N N . ALA A 1 91 ? 9.645 -32.978 -9.587 1.00 44.41 91 ALA A N 1
ATOM 703 C CA . ALA A 1 91 ? 9.411 -33.990 -8.572 1.00 44.41 91 ALA A CA 1
ATOM 704 C C . ALA A 1 91 ? 9.637 -33.374 -7.185 1.00 44.41 91 ALA A C 1
ATOM 706 O O . ALA A 1 91 ? 10.745 -32.956 -6.859 1.00 44.41 91 ALA A O 1
ATOM 707 N N . ALA A 1 92 ? 8.578 -33.300 -6.381 1.00 45.47 92 ALA A N 1
ATOM 708 C CA . ALA A 1 92 ? 8.709 -33.049 -4.958 1.00 45.47 92 ALA A CA 1
ATOM 709 C C . ALA A 1 92 ? 9.210 -34.346 -4.313 1.00 45.47 92 ALA A C 1
ATOM 711 O O . ALA A 1 92 ? 8.444 -35.295 -4.141 1.00 45.47 92 ALA A O 1
ATOM 712 N N . GLU A 1 93 ? 10.500 -34.400 -3.983 1.00 38.12 93 GLU A N 1
ATOM 713 C CA . GLU A 1 93 ? 10.970 -35.330 -2.963 1.00 38.12 93 GLU A CA 1
ATOM 714 C C . GLU A 1 93 ? 10.260 -34.987 -1.653 1.00 38.12 93 GLU A C 1
ATOM 716 O O . GLU A 1 93 ? 10.371 -33.889 -1.105 1.00 38.12 93 GLU A O 1
ATOM 721 N N . VAL A 1 94 ? 9.466 -35.943 -1.188 1.00 48.69 94 VAL A N 1
ATOM 722 C CA . VAL A 1 94 ? 8.760 -35.895 0.081 1.00 48.69 94 VAL A CA 1
ATOM 723 C C . VAL A 1 94 ? 9.806 -36.061 1.180 1.00 48.69 94 VAL A C 1
ATOM 725 O O . VAL A 1 94 ? 10.224 -37.176 1.483 1.00 48.69 94 VAL A O 1
ATOM 728 N N . VAL A 1 95 ? 10.244 -34.959 1.793 1.00 48.19 95 VAL A N 1
ATOM 729 C CA . VAL A 1 95 ? 10.920 -35.032 3.093 1.00 48.19 95 VAL A CA 1
ATOM 730 C C . VAL A 1 95 ? 9.861 -35.411 4.124 1.00 48.19 95 VAL A C 1
ATOM 732 O O . VAL A 1 95 ? 9.124 -34.575 4.645 1.00 48.19 95 VAL A O 1
ATOM 735 N N . SER A 1 96 ? 9.761 -36.714 4.371 1.00 43.72 96 SER A N 1
ATOM 736 C CA . SER A 1 96 ? 9.039 -37.297 5.495 1.00 43.72 96 SER A CA 1
ATOM 737 C C . SER A 1 96 ? 9.637 -36.776 6.802 1.00 43.72 96 SER A C 1
ATOM 739 O O . SER A 1 96 ? 10.707 -37.209 7.222 1.00 43.72 96 SER A O 1
ATOM 741 N N . LEU A 1 97 ? 8.943 -35.851 7.462 1.00 52.03 97 LEU A N 1
ATOM 742 C CA . LEU A 1 97 ? 9.166 -35.556 8.876 1.00 52.03 97 LEU A CA 1
ATOM 743 C C . LEU A 1 97 ? 8.517 -36.687 9.693 1.00 52.03 97 LEU A C 1
ATOM 745 O O . LEU A 1 97 ? 7.308 -36.895 9.552 1.00 52.03 97 LEU A O 1
ATOM 749 N N . PRO A 1 98 ? 9.254 -37.441 10.528 1.00 47.00 98 PRO A N 1
ATOM 750 C CA . PRO A 1 98 ? 8.620 -38.407 11.409 1.00 47.00 98 PRO A CA 1
ATOM 751 C C . PRO A 1 98 ? 7.814 -37.674 12.486 1.00 47.00 98 PRO A C 1
ATOM 753 O O . PRO A 1 98 ? 8.319 -36.811 13.203 1.00 47.00 98 PRO A O 1
ATOM 756 N N . ALA A 1 99 ? 6.540 -38.045 12.593 1.00 52.66 99 ALA A N 1
ATOM 757 C CA . ALA A 1 99 ? 5.688 -37.696 13.713 1.00 52.66 99 ALA A CA 1
ATOM 758 C C . ALA A 1 99 ? 6.231 -38.363 14.985 1.00 52.66 99 ALA A C 1
ATOM 760 O O . ALA A 1 99 ? 6.089 -39.574 15.150 1.00 52.66 99 ALA A O 1
ATOM 761 N N . THR A 1 100 ? 6.816 -37.588 15.898 1.00 56.44 100 THR A N 1
ATOM 762 C CA . THR A 1 100 ? 7.040 -38.074 17.264 1.00 56.44 100 THR A CA 1
ATOM 763 C C . THR A 1 100 ? 5.888 -37.619 18.137 1.00 56.44 100 THR A C 1
ATOM 765 O O . THR A 1 100 ? 5.747 -36.458 18.515 1.00 56.44 100 THR A O 1
ATOM 768 N N . ASN A 1 101 ? 5.038 -38.609 18.369 1.00 49.62 101 ASN A N 1
ATOM 769 C CA . ASN A 1 101 ? 3.896 -38.636 19.249 1.00 49.62 101 ASN A CA 1
ATOM 770 C C . ASN A 1 101 ? 4.304 -38.373 20.710 1.00 49.62 101 ASN A C 1
ATOM 772 O O . ASN A 1 101 ? 5.434 -38.631 21.123 1.00 49.62 101 ASN A O 1
ATOM 776 N N . ALA A 1 102 ? 3.340 -37.877 21.475 1.00 51.84 102 ALA A N 1
ATOM 777 C CA . ALA A 1 102 ? 3.432 -37.571 22.892 1.00 51.84 102 ALA A CA 1
ATOM 778 C C . ALA A 1 102 ? 3.923 -38.750 23.752 1.00 51.84 102 ALA A C 1
ATOM 780 O O . ALA A 1 102 ? 3.494 -39.886 23.557 1.00 51.84 102 ALA A O 1
ATOM 781 N N . VAL A 1 103 ? 4.693 -38.439 24.799 1.00 56.72 103 VAL A N 1
ATOM 782 C CA . VAL A 1 103 ? 4.787 -39.277 26.001 1.00 56.72 103 VAL A CA 1
ATOM 783 C C . VAL A 1 103 ? 4.544 -38.390 27.222 1.00 56.72 103 VAL A C 1
ATOM 785 O O . VAL A 1 103 ? 5.336 -37.511 27.552 1.00 56.72 103 VAL A O 1
ATOM 788 N N . ARG A 1 104 ? 3.388 -38.611 27.854 1.00 51.72 104 ARG A N 1
ATOM 789 C CA . ARG A 1 104 ? 3.118 -38.293 29.262 1.00 51.72 104 ARG A CA 1
ATOM 790 C C . ARG A 1 104 ? 3.833 -39.358 30.089 1.00 51.72 104 ARG A C 1
ATOM 792 O O . ARG A 1 104 ? 3.514 -40.500 29.811 1.00 51.72 104 ARG A O 1
ATOM 799 N N . GLU A 1 105 ? 4.652 -38.993 31.080 1.00 50.28 105 GLU A N 1
ATOM 800 C CA . GLU A 1 105 ? 4.873 -39.647 32.401 1.00 50.28 105 GLU A CA 1
ATOM 801 C C . GLU A 1 105 ? 5.597 -38.584 33.271 1.00 50.28 105 GLU A C 1
ATOM 803 O O . GLU A 1 105 ? 6.629 -38.066 32.866 1.00 50.28 105 GLU A O 1
ATOM 808 N N . ALA A 1 106 ? 4.964 -37.928 34.251 1.00 49.44 106 ALA A N 1
ATOM 809 C CA . ALA A 1 106 ? 4.771 -38.354 35.643 1.00 49.44 106 ALA A CA 1
ATOM 810 C C . ALA A 1 106 ? 6.079 -38.748 36.359 1.00 49.44 106 ALA A C 1
ATOM 812 O O . ALA A 1 106 ? 6.641 -39.786 36.025 1.00 49.44 106 ALA A O 1
ATOM 813 N N . THR A 1 107 ? 6.498 -37.980 37.382 1.00 54.25 107 THR A N 1
ATOM 814 C CA . THR A 1 107 ? 6.852 -38.469 38.742 1.00 54.25 107 THR A CA 1
ATOM 815 C C . THR A 1 107 ? 7.703 -37.458 39.535 1.00 54.25 107 THR A C 1
ATOM 817 O O . THR A 1 107 ? 8.786 -37.090 39.096 1.00 54.25 107 THR A O 1
ATOM 820 N N . GLN A 1 108 ? 7.170 -37.138 40.727 1.00 54.84 108 GLN A N 1
ATOM 821 C CA . GLN A 1 108 ? 7.763 -36.596 41.970 1.00 54.84 108 GLN A CA 1
ATOM 822 C C . GLN A 1 108 ? 8.196 -35.131 42.067 1.00 54.84 108 GLN A C 1
ATOM 824 O O . GLN A 1 108 ? 9.130 -34.699 41.366 1.00 54.84 108 GLN A O 1
#

Secondary structure (DSSP, 8-state):
-----------HHHHHHHTTT--HHHHHHHHT--HHHHHHHTS-TT-TT--PPPHHHHHHHHHHTTTSS-GGGGS-TTTTTS--TT----------------------

Sequence (108 aa):
MTDQPTLKLRPKLHRWLADRGLGARALAERWSITPQGASRYLLPFDHPKRIVPSEALIGDVLNWTLGEIGAADWYPVALAGGPLRGSTGYAAEVVSLPATNAVREATQ

pLDDT: mean 76.53, std 21.32, range [38.12, 96.31]

Radius of gyration: 20.81 Å; chains: 1; bounding box: 24×51×75 Å

Foldseek 3Di:
DPPDPPPQAWQPVQVVQVVVVHHLVVVCVVVVHDSVVSVLCGDGQPDPSHDQDDPVVQVVVCVVVVNPHHNLSSHPPVPSDDDPPDDDDDDPPDPDDDDDDDDDDDDD

Organism: Brevundimonas subvibrioides (strain ATCC 15264 / DSM 4735 / LMG 14903 / NBRC 16000 / CB 81) (NCBI:txid633149)